Protein AF-A0A7V2JK02-F1 (afdb_monomer_lite)

Sequence (156 aa):
MDWRRNCDRMGITHRVVERVVDVLTTVTPVVSAGSSMCRCGGIDVYLVYASRWAVCDHCGGVHVELLPWVAGKRQFTRALMITLATWARVLTWKQVAALFHCSWSTVATAVEEAVSYGLTRRNLSEVTHIGIDEISRKRGHVYVTNVYDLNSRHLL

pLDDT: mean 72.21, std 22.16, range [24.33, 94.94]

Secondary structure (DSSP, 8-state):
---HHHHGGGTHHHHTSS-----------------EEEEETTEEEEE-----EEEETTTTEEEE---TTB-TT-SSBHHHHHHHHHHTTTS-HHHHHHHTT--HHHHHHHHHHHHHHHHHT---TT---EEEEEEE-SSSS-EEEEEEETTT--B-

Radius of gyration: 21.83 Å; chains: 1; bounding box: 47×38×67 Å

Foldseek 3Di:
DDPCVVPVVPVPVPVVPPDDDDDDDDDDDDDDFLFLQQQAQNDTDTDGDDWDWDQDPVPRDIDTDDDQQDDPSHSHGLVVLVVLLVVVVPDPLVVSCVRSVHDSVSSVVSVVVVVVVCVVPDDDPPQDAKDWDWDQDDPDRDIDIWIARPPVRGTD

Structure (mmCIF, N/CA/C/O backbone):
data_AF-A0A7V2JK02-F1
#
_entry.id   AF-A0A7V2JK02-F1
#
loop_
_atom_site.group_PDB
_atom_site.id
_atom_site.type_symbol
_atom_site.label_atom_id
_atom_site.label_alt_id
_atom_site.label_comp_id
_atom_site.label_asym_id
_atom_site.label_entity_id
_atom_site.label_seq_id
_atom_site.pdbx_PDB_ins_code
_atom_site.Cartn_x
_atom_site.Cartn_y
_atom_site.Cartn_z
_atom_site.occupancy
_atom_site.B_iso_or_equiv
_atom_site.auth_seq_id
_atom_site.auth_comp_id
_atom_site.auth_asym_id
_atom_site.auth_atom_id
_atom_site.pdbx_PDB_model_num
ATOM 1 N N . MET A 1 1 ? 8.020 15.457 -14.024 1.00 29.53 1 MET A N 1
ATOM 2 C CA . MET A 1 1 ? 7.370 15.942 -15.262 1.00 29.53 1 MET A CA 1
ATOM 3 C C . MET A 1 1 ? 6.487 14.831 -15.805 1.00 29.53 1 MET A C 1
ATOM 5 O O . MET A 1 1 ? 6.933 13.691 -15.836 1.00 29.53 1 MET A O 1
ATOM 9 N N . ASP A 1 2 ? 5.236 15.143 -16.140 1.00 33.03 2 ASP A N 1
ATOM 10 C CA . ASP A 1 2 ? 4.203 14.164 -16.508 1.00 33.03 2 ASP A CA 1
ATOM 11 C C . ASP A 1 2 ? 4.116 14.019 -18.037 1.00 33.03 2 ASP A C 1
ATOM 13 O O . ASP A 1 2 ? 3.401 14.761 -18.707 1.00 33.03 2 ASP A O 1
ATOM 17 N N . TRP A 1 3 ? 4.896 13.089 -18.596 1.00 40.47 3 TRP A N 1
ATOM 18 C CA . TRP A 1 3 ? 5.011 12.884 -20.048 1.00 40.47 3 TRP A CA 1
ATOM 19 C C . TRP A 1 3 ? 3.735 12.333 -20.704 1.00 40.47 3 TRP A C 1
ATOM 21 O O . TRP A 1 3 ? 3.578 12.451 -21.918 1.00 40.47 3 TRP A O 1
ATOM 31 N N . ARG A 1 4 ? 2.814 11.765 -19.913 1.00 42.19 4 ARG A N 1
ATOM 32 C CA . ARG A 1 4 ? 1.578 11.115 -20.384 1.00 42.19 4 ARG A CA 1
ATOM 33 C C . ARG A 1 4 ? 0.692 12.089 -21.165 1.00 42.19 4 ARG A C 1
ATOM 35 O O . ARG A 1 4 ? 0.381 11.870 -22.336 1.00 42.19 4 ARG A O 1
ATOM 42 N N . ARG A 1 5 ? 0.416 13.248 -20.551 1.00 42.69 5 ARG A N 1
ATOM 43 C CA . ARG A 1 5 ? -0.540 14.267 -21.032 1.00 42.69 5 ARG A CA 1
ATOM 44 C C . ARG A 1 5 ? -0.294 14.768 -22.456 1.00 42.69 5 ARG A C 1
ATOM 46 O O . ARG A 1 5 ? -1.244 15.221 -23.088 1.00 42.69 5 ARG A O 1
ATOM 53 N N . ASN A 1 6 ? 0.946 14.721 -22.947 1.00 41.53 6 ASN A N 1
ATOM 54 C CA . ASN A 1 6 ? 1.291 15.250 -24.268 1.00 41.53 6 ASN A CA 1
ATOM 55 C C . ASN A 1 6 ? 1.156 14.212 -25.397 1.00 41.53 6 ASN A C 1
ATOM 57 O O . ASN A 1 6 ? 0.921 14.604 -26.534 1.00 41.53 6 ASN A O 1
ATOM 61 N N . CYS A 1 7 ? 1.262 12.910 -25.100 1.00 40.09 7 CYS A N 1
ATOM 62 C CA . CYS A 1 7 ? 1.115 11.842 -26.103 1.00 40.09 7 CYS A CA 1
ATOM 63 C C . CYS A 1 7 ? -0.300 11.239 -26.117 1.00 40.09 7 CYS A C 1
ATOM 65 O O . CYS A 1 7 ? -0.826 10.932 -27.189 1.00 40.09 7 CYS A O 1
ATOM 67 N N . ASP A 1 8 ? -0.952 11.128 -24.952 1.00 42.12 8 ASP A N 1
ATOM 68 C CA . ASP A 1 8 ? -2.319 10.591 -24.846 1.00 42.12 8 ASP A CA 1
ATOM 69 C C . ASP A 1 8 ? -3.328 11.422 -25.659 1.00 42.12 8 ASP A C 1
ATOM 71 O O . ASP A 1 8 ? -4.256 10.881 -26.259 1.00 42.12 8 ASP A O 1
ATOM 75 N N . ARG A 1 9 ? -3.098 12.740 -25.767 1.00 40.97 9 ARG A N 1
ATOM 76 C CA . ARG A 1 9 ? -3.950 13.685 -26.512 1.00 40.97 9 ARG A CA 1
ATOM 77 C C . ARG A 1 9 ? -3.951 13.473 -28.037 1.00 40.97 9 ARG A C 1
ATOM 79 O O . ARG A 1 9 ? -4.735 14.120 -28.724 1.00 40.97 9 ARG A O 1
ATOM 86 N N . MET A 1 10 ? -3.094 12.591 -28.561 1.00 40.22 10 MET A N 1
ATOM 87 C CA . MET A 1 10 ? -2.975 12.263 -29.991 1.00 40.22 10 MET A CA 1
ATOM 88 C C . MET A 1 10 ? -3.267 10.783 -30.314 1.00 40.22 10 MET A C 1
ATOM 90 O O . MET A 1 10 ? -3.041 10.344 -31.438 1.00 40.22 10 MET A O 1
ATOM 94 N N . GLY A 1 11 ? -3.777 9.993 -29.357 1.00 35.41 11 GLY A N 1
ATOM 95 C CA . GLY A 1 11 ? -4.257 8.622 -29.613 1.00 35.41 11 GLY A CA 1
ATOM 96 C C . GLY A 1 11 ? -3.172 7.575 -29.915 1.00 35.41 11 GLY A C 1
ATOM 97 O O . GLY A 1 11 ? -3.484 6.469 -30.358 1.00 35.41 11 GLY A O 1
ATOM 98 N N . ILE A 1 12 ? -1.899 7.897 -29.665 1.00 44.59 12 ILE A N 1
ATOM 99 C CA . ILE A 1 12 ? -0.740 7.047 -29.995 1.00 44.59 12 ILE A CA 1
ATOM 100 C C . ILE A 1 12 ? -0.751 5.722 -29.204 1.00 44.59 12 ILE A C 1
ATOM 102 O O . ILE A 1 12 ? -0.297 4.694 -29.704 1.00 44.59 12 ILE A O 1
ATOM 106 N N . THR A 1 13 ? -1.324 5.713 -27.998 1.00 41.94 13 THR A N 1
ATOM 107 C CA . THR A 1 13 ? -1.324 4.562 -27.077 1.00 41.94 13 THR A CA 1
ATOM 108 C C . THR A 1 13 ? -2.100 3.337 -27.564 1.00 41.94 13 THR A C 1
ATOM 110 O O . THR A 1 13 ? -1.772 2.230 -27.145 1.00 41.94 13 THR A O 1
ATOM 113 N N . HIS A 1 14 ? -3.082 3.485 -28.462 1.00 35.25 14 HIS A N 1
ATOM 114 C CA . HIS A 1 14 ? -3.882 2.347 -28.942 1.00 35.25 14 HIS A CA 1
ATOM 115 C C . HIS A 1 14 ? -3.270 1.598 -30.138 1.00 35.25 14 HIS A C 1
ATOM 117 O O . HIS A 1 14 ? -3.473 0.393 -30.262 1.00 35.25 14 HIS A O 1
ATOM 123 N N . ARG A 1 15 ? -2.495 2.261 -31.012 1.00 34.62 15 ARG A N 1
ATOM 124 C CA . ARG A 1 15 ? -2.021 1.646 -32.274 1.00 34.62 15 ARG A CA 1
ATOM 125 C C . ARG A 1 15 ? -0.794 0.740 -32.150 1.00 34.62 15 ARG A C 1
ATOM 127 O O . ARG A 1 15 ? -0.505 0.005 -33.087 1.00 34.62 15 ARG A O 1
ATOM 134 N N . VAL A 1 16 ? -0.090 0.759 -31.020 1.00 38.69 16 VAL A N 1
ATOM 135 C CA . VAL A 1 16 ? 1.089 -0.104 -30.794 1.00 38.69 16 VAL A CA 1
ATOM 136 C C . VAL A 1 16 ? 0.685 -1.550 -30.449 1.00 38.69 16 VAL A C 1
ATOM 138 O O . VAL A 1 16 ? 1.498 -2.460 -30.560 1.00 38.69 16 VAL A O 1
ATOM 141 N N . VAL A 1 17 ? -0.581 -1.791 -30.082 1.00 36.28 17 VAL A N 1
ATOM 142 C CA . VAL A 1 17 ? -1.069 -3.106 -29.621 1.00 36.28 17 VAL A CA 1
ATOM 143 C C . VAL A 1 17 ? -1.467 -4.044 -30.777 1.00 36.28 17 VAL A C 1
ATOM 145 O O . VAL A 1 17 ? -1.419 -5.260 -30.619 1.00 36.28 17 VAL A O 1
ATOM 148 N N . GLU A 1 18 ? -1.820 -3.514 -31.953 1.00 26.81 18 GLU A N 1
ATOM 149 C CA . GLU A 1 18 ? -2.442 -4.284 -33.053 1.00 26.81 18 GLU A CA 1
ATOM 150 C C . GLU A 1 18 ? -1.479 -4.756 -34.164 1.00 26.81 18 GLU A C 1
ATOM 152 O O . GLU A 1 18 ? -1.928 -5.182 -35.227 1.00 26.81 18 GLU A O 1
ATOM 157 N N . ARG A 1 19 ? -0.154 -4.708 -33.958 1.00 29.33 19 ARG A N 1
ATOM 158 C CA . ARG A 1 19 ? 0.834 -5.281 -34.902 1.00 29.33 19 ARG A CA 1
ATOM 159 C C . ARG A 1 19 ? 1.885 -6.151 -34.215 1.00 29.33 19 ARG A C 1
ATOM 161 O O . ARG A 1 19 ? 3.077 -5.858 -34.223 1.00 29.33 19 ARG A O 1
ATOM 168 N N . VAL A 1 20 ? 1.412 -7.257 -33.651 1.00 36.38 20 VAL A N 1
ATOM 169 C CA . VAL A 1 20 ? 2.228 -8.460 -33.432 1.00 36.38 20 VAL A CA 1
ATOM 170 C C . VAL A 1 20 ? 2.212 -9.279 -34.731 1.00 36.38 20 VAL A C 1
ATOM 172 O O . VAL A 1 20 ? 1.161 -9.359 -35.358 1.00 36.38 20 VAL A O 1
ATOM 175 N N . VAL A 1 21 ? 3.345 -9.899 -35.096 1.00 34.91 21 VAL A N 1
ATOM 176 C CA . VAL A 1 21 ? 3.625 -10.487 -36.431 1.00 34.91 21 VAL A CA 1
ATOM 177 C C . VAL A 1 21 ? 3.705 -9.373 -37.490 1.00 34.91 21 VAL A C 1
ATOM 179 O O . VAL A 1 21 ? 2.699 -8.819 -37.909 1.00 34.91 21 VAL A O 1
ATOM 182 N N . ASP A 1 22 ? 4.896 -8.901 -37.868 1.00 27.56 22 ASP A N 1
ATOM 183 C CA . ASP A 1 22 ? 5.746 -9.614 -38.834 1.00 27.56 22 ASP A CA 1
ATOM 184 C C . ASP A 1 22 ? 7.207 -9.082 -38.903 1.00 27.56 22 ASP A C 1
ATOM 186 O O . ASP A 1 22 ? 7.562 -8.124 -38.216 1.00 27.56 22 ASP A O 1
ATOM 190 N N . VAL A 1 23 ? 8.008 -9.657 -39.815 1.00 27.69 23 VAL A N 1
ATOM 191 C CA . VAL A 1 23 ? 9.390 -9.280 -40.224 1.00 27.69 23 VAL A CA 1
ATOM 192 C C . VAL A 1 23 ? 10.540 -9.715 -39.289 1.00 27.69 23 VAL A C 1
ATOM 194 O O . VAL A 1 23 ? 10.593 -9.432 -38.094 1.00 27.69 23 VAL A O 1
ATOM 197 N N . LEU A 1 24 ? 11.511 -10.409 -39.896 1.00 32.09 24 LEU A N 1
ATOM 198 C CA . LEU A 1 24 ? 12.716 -10.996 -39.293 1.00 32.09 24 LEU A CA 1
ATOM 199 C C . LEU A 1 24 ? 13.978 -10.121 -39.476 1.00 32.09 24 LEU A C 1
ATOM 201 O O . LEU A 1 24 ? 14.000 -9.184 -40.266 1.00 32.09 24 LEU A O 1
ATOM 205 N N . THR A 1 25 ? 15.072 -10.574 -38.847 1.00 27.83 25 THR A N 1
ATOM 206 C CA . THR A 1 25 ? 16.500 -10.230 -39.072 1.00 27.83 25 THR A CA 1
ATOM 207 C C . THR A 1 25 ? 17.055 -8.910 -38.509 1.00 27.83 25 THR A C 1
ATOM 209 O O . THR A 1 25 ? 16.498 -7.844 -38.716 1.00 27.83 25 THR A O 1
ATOM 212 N N . THR A 1 26 ? 18.245 -9.023 -37.884 1.00 25.94 26 THR A N 1
ATOM 213 C CA . THR A 1 26 ? 19.232 -7.964 -37.531 1.00 25.94 26 THR A CA 1
ATOM 214 C C . THR A 1 26 ? 18.752 -6.800 -36.631 1.00 25.94 26 THR A C 1
ATOM 216 O O . THR A 1 26 ? 17.728 -6.187 -36.875 1.00 25.94 26 THR A O 1
ATOM 219 N N . VAL A 1 27 ? 19.429 -6.391 -35.547 1.00 26.36 27 VAL A N 1
ATOM 220 C CA . VAL A 1 27 ? 20.825 -6.582 -35.088 1.00 26.36 27 VAL A CA 1
ATOM 221 C C . VAL A 1 27 ? 20.865 -6.906 -33.574 1.00 26.36 27 VAL A C 1
ATOM 223 O O . VAL A 1 27 ? 19.977 -6.514 -32.820 1.00 26.36 27 VAL A O 1
ATOM 226 N N . THR A 1 28 ? 21.916 -7.592 -33.118 1.00 24.33 28 THR A N 1
ATOM 227 C CA . THR A 1 28 ? 22.318 -7.798 -31.705 1.00 24.33 28 THR A CA 1
ATOM 228 C C . THR A 1 28 ? 23.754 -7.252 -31.510 1.00 24.33 28 THR A C 1
ATOM 230 O O . THR A 1 28 ? 24.427 -7.087 -32.529 1.00 24.33 28 THR A O 1
ATOM 233 N N . PRO A 1 29 ? 24.279 -6.975 -30.284 1.00 38.97 29 PRO A N 1
ATOM 234 C CA . PRO A 1 29 ? 23.919 -7.579 -28.990 1.00 38.97 29 PRO A CA 1
ATOM 235 C C . PRO A 1 29 ? 23.924 -6.628 -27.752 1.00 38.97 29 PRO A C 1
ATOM 237 O O . PRO A 1 29 ? 23.974 -5.412 -27.869 1.00 38.97 29 PRO A O 1
ATOM 240 N N . VAL A 1 30 ? 23.933 -7.245 -26.557 1.00 30.00 30 VAL A N 1
ATOM 241 C CA . VAL A 1 30 ? 24.274 -6.708 -25.214 1.00 30.00 30 VAL A CA 1
ATOM 242 C C . VAL A 1 30 ? 23.167 -6.014 -24.392 1.00 30.00 30 VAL A C 1
ATOM 244 O O . VAL A 1 30 ? 22.982 -4.806 -24.390 1.00 30.00 30 VAL A O 1
ATOM 247 N N . VAL A 1 31 ? 22.535 -6.850 -23.558 1.00 32.53 31 VAL A N 1
ATOM 248 C CA . VAL A 1 31 ? 22.173 -6.617 -22.142 1.00 32.53 31 VAL A CA 1
ATOM 249 C C . VAL A 1 31 ? 21.419 -5.325 -21.776 1.00 32.53 31 VAL A C 1
ATOM 251 O O . VAL A 1 31 ? 21.964 -4.363 -21.248 1.00 32.53 31 VAL A O 1
ATOM 254 N N . SER A 1 32 ? 20.092 -5.449 -21.772 1.00 32.78 32 SER A N 1
ATOM 255 C CA . SER A 1 32 ? 19.326 -5.233 -20.531 1.00 32.78 32 SER A CA 1
ATOM 256 C C . SER A 1 32 ? 18.197 -6.265 -20.413 1.00 32.78 32 SER A C 1
ATOM 258 O O . SER A 1 32 ? 17.014 -5.944 -20.368 1.00 32.78 32 SER A O 1
ATOM 260 N N . ALA A 1 33 ? 18.576 -7.550 -20.387 1.00 37.09 33 ALA A N 1
ATOM 261 C CA . ALA A 1 33 ? 17.639 -8.649 -20.167 1.00 37.09 33 ALA A CA 1
ATOM 262 C C . ALA A 1 33 ? 17.022 -8.538 -18.762 1.00 37.09 33 ALA A C 1
ATOM 264 O O . ALA A 1 33 ? 17.668 -8.839 -17.757 1.00 37.09 33 ALA A O 1
ATOM 265 N N . GLY A 1 34 ? 15.773 -8.076 -18.697 1.00 41.78 34 GLY A N 1
ATOM 266 C CA . GLY A 1 34 ? 15.022 -7.878 -17.460 1.00 41.78 34 GLY A CA 1
ATOM 267 C C . GLY A 1 34 ? 14.520 -9.188 -16.857 1.00 41.78 34 GLY A C 1
ATOM 268 O O . GLY A 1 34 ? 13.310 -9.373 -16.742 1.00 41.78 34 GLY A O 1
ATOM 269 N N . SER A 1 35 ? 15.435 -10.086 -16.476 1.00 40.91 35 SER A N 1
ATOM 270 C CA . SER A 1 35 ? 15.133 -11.360 -15.810 1.00 40.91 35 SER A CA 1
ATOM 271 C C . SER A 1 35 ? 14.507 -11.124 -14.434 1.00 40.91 35 SER A C 1
ATOM 273 O O . SER A 1 35 ? 15.171 -11.114 -13.397 1.00 40.91 35 SER A O 1
ATOM 275 N N . SER A 1 36 ? 13.196 -10.916 -14.439 1.00 45.44 36 SER A N 1
ATOM 276 C CA . SER A 1 36 ? 12.352 -10.814 -13.255 1.00 45.44 36 SER A CA 1
ATOM 277 C C . SER A 1 36 ? 12.154 -12.211 -12.666 1.00 45.44 36 SER A C 1
ATOM 279 O O . SER A 1 36 ? 11.289 -12.965 -13.106 1.00 45.44 36 SER A O 1
ATOM 281 N N . MET A 1 37 ? 12.992 -12.568 -11.686 1.00 44.78 37 MET A N 1
ATOM 282 C CA . MET A 1 37 ? 12.861 -13.804 -10.908 1.00 44.78 37 MET A CA 1
ATOM 283 C C . MET A 1 37 ? 11.612 -13.721 -10.018 1.00 44.78 37 MET A C 1
ATOM 285 O O . MET A 1 37 ? 11.659 -13.270 -8.872 1.00 44.78 37 MET A O 1
ATOM 289 N N . CYS A 1 38 ? 10.474 -14.136 -10.568 1.00 48.44 38 CYS A N 1
ATOM 290 C CA . CYS A 1 38 ? 9.198 -14.193 -9.873 1.00 48.44 38 CYS A CA 1
ATOM 291 C C . CYS A 1 38 ? 9.020 -15.586 -9.268 1.00 48.44 38 CYS A C 1
ATOM 293 O O . CYS A 1 38 ? 8.561 -16.513 -9.932 1.00 48.44 38 CYS A O 1
ATOM 295 N N . ARG A 1 39 ? 9.371 -15.737 -7.989 1.00 54.72 39 ARG A N 1
ATOM 296 C CA . ARG A 1 39 ? 9.133 -16.979 -7.248 1.00 54.72 39 ARG A CA 1
ATOM 297 C C . ARG A 1 39 ? 7.643 -17.084 -6.893 1.00 54.72 39 ARG A C 1
ATOM 299 O O . ARG A 1 39 ? 7.161 -16.436 -5.966 1.00 54.72 39 ARG A O 1
ATOM 306 N N . CYS A 1 40 ? 6.897 -17.862 -7.669 1.00 53.75 40 CYS A N 1
ATOM 307 C CA . CYS A 1 40 ? 5.446 -18.004 -7.568 1.00 53.75 40 CYS A CA 1
ATOM 308 C C . CYS A 1 40 ? 5.103 -19.327 -6.872 1.00 53.75 40 CYS A C 1
ATOM 310 O O . CYS A 1 40 ? 5.231 -20.393 -7.467 1.00 53.75 40 CYS A O 1
ATOM 312 N N . GLY A 1 41 ? 4.674 -19.268 -5.606 1.00 53.47 41 GLY A N 1
ATOM 313 C CA . GLY A 1 41 ? 4.271 -20.463 -4.847 1.00 53.47 41 GLY A CA 1
ATOM 314 C C . GLY A 1 41 ? 5.399 -21.488 -4.663 1.00 53.47 41 GLY A C 1
ATOM 315 O O . GLY A 1 41 ? 5.167 -22.684 -4.780 1.00 53.47 41 GLY A O 1
ATOM 316 N N . GLY A 1 42 ? 6.633 -21.016 -4.451 1.00 58.47 42 GLY A N 1
ATOM 317 C CA . GLY A 1 42 ? 7.834 -21.852 -4.327 1.00 58.47 42 GLY A CA 1
ATOM 318 C C . GLY A 1 42 ? 8.545 -22.167 -5.652 1.00 58.47 42 GLY A C 1
ATOM 319 O O . GLY A 1 42 ? 9.752 -22.401 -5.636 1.00 58.47 42 GLY A O 1
ATOM 320 N N . ILE A 1 43 ? 7.853 -22.088 -6.794 1.00 66.12 43 ILE A N 1
ATOM 321 C CA . ILE A 1 43 ? 8.438 -22.323 -8.125 1.00 66.12 43 ILE A CA 1
ATOM 322 C C . ILE A 1 43 ? 9.141 -21.053 -8.622 1.00 66.12 43 ILE A C 1
ATOM 324 O O . ILE A 1 43 ? 8.558 -19.968 -8.604 1.00 66.12 43 ILE A O 1
ATOM 328 N N . ASP A 1 44 ? 10.380 -21.180 -9.103 1.00 63.56 44 ASP A N 1
ATOM 329 C CA . ASP A 1 44 ? 11.082 -20.093 -9.792 1.00 63.56 44 ASP A CA 1
ATOM 330 C C . ASP A 1 44 ? 10.552 -19.910 -11.218 1.00 63.56 44 ASP A C 1
ATOM 332 O O . ASP A 1 44 ? 10.737 -20.774 -12.075 1.00 63.56 44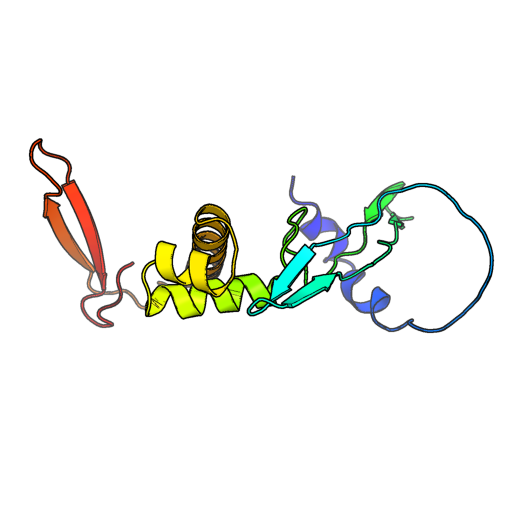 ASP A O 1
ATOM 336 N N . VAL A 1 45 ? 9.921 -18.763 -11.482 1.00 66.88 45 VAL A N 1
ATOM 337 C CA . VAL A 1 45 ? 9.449 -18.379 -12.817 1.00 66.88 45 VAL A CA 1
ATOM 338 C C . VAL A 1 45 ? 10.250 -17.177 -13.309 1.00 66.88 45 VAL A C 1
ATOM 340 O O . VAL A 1 45 ? 10.272 -16.122 -12.674 1.00 66.88 45 VAL A O 1
ATOM 343 N N . TYR A 1 46 ? 10.885 -17.326 -14.470 1.00 69.31 46 TYR A N 1
ATOM 344 C CA . TYR A 1 46 ? 11.641 -16.267 -15.135 1.00 69.31 46 TYR A CA 1
ATOM 345 C C . TYR A 1 46 ? 10.903 -15.822 -16.395 1.00 69.31 46 TYR A C 1
ATOM 347 O O . TYR A 1 46 ? 10.786 -16.588 -17.350 1.00 69.31 46 TYR A O 1
ATOM 355 N N . LEU A 1 47 ? 10.438 -14.571 -16.426 1.00 68.50 47 LEU A N 1
ATOM 356 C CA . LEU A 1 47 ? 9.930 -13.964 -17.654 1.00 68.50 47 LEU A CA 1
ATOM 357 C C . LEU A 1 47 ? 11.072 -13.225 -18.360 1.00 68.50 47 LEU A C 1
ATOM 359 O O . LEU A 1 47 ? 11.419 -12.103 -17.992 1.00 68.50 47 LEU A O 1
ATOM 363 N N . VAL A 1 48 ? 11.664 -13.863 -19.370 1.00 75.94 48 VAL A N 1
ATOM 364 C CA . VAL A 1 48 ? 12.673 -13.230 -20.229 1.00 75.94 48 VAL A CA 1
ATOM 365 C C . VAL A 1 48 ? 11.957 -12.432 -21.316 1.00 75.94 48 VAL A C 1
ATOM 367 O O . VAL A 1 48 ? 11.274 -12.999 -22.164 1.00 75.94 48 VAL A O 1
ATOM 370 N N . TYR A 1 49 ? 12.112 -11.109 -21.286 1.00 77.12 49 TYR A N 1
ATOM 371 C CA . TYR A 1 49 ? 11.513 -10.189 -22.252 1.00 77.12 49 TYR A CA 1
ATOM 372 C C . TYR A 1 49 ? 12.529 -9.126 -22.692 1.00 77.12 49 TYR A C 1
ATOM 374 O O . TYR A 1 49 ? 13.330 -8.655 -21.881 1.00 77.12 49 TYR A O 1
ATOM 382 N N . ALA A 1 50 ? 12.491 -8.744 -23.970 1.00 80.81 50 ALA A N 1
ATOM 383 C CA . ALA A 1 50 ? 13.367 -7.735 -24.563 1.00 80.81 50 ALA A CA 1
ATOM 384 C C . ALA A 1 50 ? 12.557 -6.474 -24.902 1.00 80.81 50 ALA A C 1
ATOM 386 O O . ALA A 1 50 ? 11.927 -6.402 -25.956 1.00 80.81 50 ALA A O 1
ATOM 387 N N . SER A 1 51 ? 12.574 -5.487 -24.002 1.00 78.38 51 SER A N 1
ATOM 388 C CA . SER A 1 51 ? 11.831 -4.230 -24.159 1.00 78.38 51 SER A CA 1
ATOM 389 C C . SER A 1 51 ? 12.243 -3.469 -25.411 1.00 78.38 51 SER A C 1
ATOM 391 O O . SER A 1 51 ? 13.426 -3.158 -25.586 1.00 78.38 51 SER A O 1
ATOM 393 N N . ARG A 1 52 ? 11.268 -3.122 -26.256 1.00 82.56 52 ARG A N 1
ATOM 394 C CA . ARG A 1 52 ? 11.517 -2.279 -27.425 1.00 82.56 52 ARG A CA 1
ATOM 395 C C . ARG A 1 52 ? 11.643 -0.812 -27.026 1.00 82.56 52 ARG A C 1
ATOM 397 O O . ARG A 1 52 ? 10.984 -0.335 -26.101 1.00 82.56 52 ARG A O 1
ATOM 404 N N . TRP A 1 53 ? 12.510 -0.108 -27.745 1.00 84.19 53 TRP A N 1
ATOM 405 C CA . TRP A 1 53 ? 12.612 1.343 -27.716 1.00 84.19 53 TRP A CA 1
ATOM 406 C C . TRP A 1 53 ? 12.122 1.889 -29.056 1.00 84.19 53 TRP A C 1
ATOM 408 O O . TRP A 1 53 ? 12.406 1.313 -30.104 1.00 84.19 53 TRP A O 1
ATOM 418 N N . ALA A 1 54 ? 11.363 2.977 -29.004 1.00 82.06 54 ALA A N 1
ATOM 419 C CA . ALA A 1 54 ? 10.819 3.668 -30.161 1.00 82.06 54 ALA A CA 1
ATOM 420 C C . ALA A 1 54 ? 11.220 5.142 -30.086 1.00 82.06 54 ALA A C 1
ATOM 422 O O . ALA A 1 54 ? 11.071 5.781 -29.041 1.00 82.06 54 ALA A O 1
ATOM 423 N N . VAL A 1 55 ? 11.724 5.682 -31.193 1.00 84.12 55 VAL A N 1
ATOM 424 C CA . VAL A 1 55 ? 11.882 7.129 -31.357 1.00 84.12 55 VAL A CA 1
ATOM 425 C C . VAL A 1 55 ? 10.518 7.691 -31.752 1.00 84.12 55 VAL A C 1
ATOM 427 O O . VAL A 1 55 ? 9.854 7.134 -32.621 1.00 84.12 55 VAL A O 1
ATOM 430 N N . CYS A 1 56 ? 10.069 8.756 -31.093 1.00 81.25 56 CYS A N 1
ATOM 431 C CA . CYS A 1 56 ? 8.831 9.438 -31.455 1.00 81.25 56 CYS A CA 1
ATOM 432 C C . CYS A 1 56 ? 9.135 10.588 -32.421 1.00 81.25 56 CYS A C 1
ATOM 434 O O . CYS A 1 56 ? 9.678 11.615 -32.009 1.00 81.25 56 CYS A O 1
ATOM 436 N N . ASP A 1 57 ? 8.739 10.438 -33.687 1.00 80.31 57 ASP A N 1
ATOM 437 C CA . ASP A 1 57 ? 9.011 11.403 -34.766 1.00 80.31 57 ASP A CA 1
ATOM 438 C C . ASP A 1 57 ? 8.521 12.831 -34.454 1.00 80.31 57 ASP A C 1
ATOM 440 O O . ASP A 1 57 ? 9.107 13.809 -34.908 1.00 80.31 57 ASP A O 1
ATOM 444 N N . HIS A 1 58 ? 7.472 12.971 -33.634 1.00 75.88 58 HIS A N 1
ATOM 445 C CA . HIS A 1 58 ? 6.906 14.273 -33.262 1.00 75.88 58 HIS A CA 1
ATOM 446 C C . HIS A 1 58 ? 7.745 15.022 -32.202 1.00 75.88 58 HIS A C 1
ATOM 448 O O . HIS A 1 58 ? 7.674 16.250 -32.120 1.00 75.88 58 HIS A O 1
ATOM 454 N N . CYS A 1 59 ? 8.520 14.332 -31.357 1.00 82.12 59 CYS A N 1
ATOM 455 C CA . CYS A 1 59 ? 9.270 14.980 -30.267 1.00 82.12 59 CYS A CA 1
ATOM 456 C C . CYS A 1 59 ? 10.771 14.654 -30.225 1.00 82.12 59 CYS A C 1
ATOM 458 O O . CYS A 1 59 ? 11.469 15.175 -29.357 1.00 82.12 59 CYS A O 1
ATOM 460 N N . GLY A 1 60 ? 11.266 13.781 -31.109 1.00 79.94 60 GLY A N 1
ATOM 461 C CA . GLY A 1 60 ? 12.649 13.283 -31.102 1.00 79.94 60 GLY A CA 1
ATOM 462 C C . GLY A 1 60 ? 13.008 12.429 -29.876 1.00 79.94 60 GLY A C 1
ATOM 463 O O . GLY A 1 60 ? 14.159 12.033 -29.711 1.00 79.94 60 GLY A O 1
ATOM 464 N N . GLY A 1 61 ? 12.043 12.158 -28.992 1.00 85.25 61 GLY A N 1
ATOM 465 C CA . GLY A 1 61 ? 12.252 11.437 -27.743 1.00 85.25 61 GLY A CA 1
ATOM 466 C C . GLY A 1 61 ? 12.399 9.934 -27.955 1.00 85.25 61 GLY A C 1
ATOM 467 O O . GLY A 1 61 ? 11.667 9.334 -28.740 1.00 85.25 61 GLY A O 1
ATOM 468 N N . VAL A 1 62 ? 13.314 9.313 -27.208 1.00 85.12 62 VAL A N 1
ATOM 469 C CA . VAL A 1 62 ? 13.397 7.853 -27.086 1.00 85.12 62 VAL A CA 1
ATOM 470 C C . VAL A 1 62 ? 12.458 7.396 -25.973 1.00 85.12 62 VAL A C 1
ATOM 472 O O . VAL A 1 62 ? 12.639 7.748 -24.806 1.00 85.12 62 VAL A O 1
ATOM 475 N N . HIS A 1 63 ? 11.470 6.585 -26.332 1.00 82.19 63 HIS A N 1
ATOM 476 C CA . HIS A 1 63 ? 10.506 5.986 -25.417 1.00 82.19 63 HIS A CA 1
ATOM 477 C C . HIS A 1 63 ? 10.730 4.475 -25.331 1.00 82.19 63 HIS A C 1
ATOM 479 O O . HIS A 1 63 ? 11.121 3.844 -26.309 1.00 82.19 63 HIS A O 1
ATOM 485 N N . VAL A 1 64 ? 10.471 3.885 -24.164 1.00 82.00 64 VAL A N 1
ATOM 486 C CA . VAL A 1 64 ? 10.496 2.427 -23.962 1.00 82.00 64 VAL A CA 1
ATOM 487 C C . VAL A 1 64 ? 9.062 1.922 -23.862 1.00 82.00 64 VAL A C 1
ATOM 489 O O . VAL A 1 64 ? 8.207 2.589 -23.276 1.00 82.00 64 VAL A O 1
ATOM 492 N N . GLU A 1 65 ? 8.810 0.751 -24.434 1.00 81.19 65 GLU A N 1
ATOM 493 C CA . GLU A 1 65 ? 7.527 0.053 -24.391 1.00 81.19 65 GLU A CA 1
ATOM 494 C C . GLU A 1 65 ? 6.974 -0.094 -22.959 1.00 81.19 65 GLU A C 1
ATOM 496 O O . GLU A 1 65 ? 7.678 -0.489 -22.024 1.00 81.19 65 GLU A O 1
ATOM 501 N N . LEU A 1 66 ? 5.684 0.209 -22.783 1.00 77.62 66 LEU A N 1
ATOM 502 C CA . LEU A 1 66 ? 4.996 0.065 -21.503 1.00 77.62 66 LEU A CA 1
ATOM 503 C C . LEU A 1 66 ? 4.551 -1.388 -21.300 1.00 77.62 66 LEU A C 1
ATOM 505 O O . LEU A 1 66 ? 3.541 -1.804 -21.855 1.00 77.62 66 LEU A O 1
ATOM 509 N N . LEU A 1 67 ? 5.252 -2.131 -20.443 1.00 80.25 67 LEU A N 1
ATOM 510 C CA . LEU A 1 67 ? 4.892 -3.511 -20.099 1.00 80.25 67 LEU A CA 1
ATOM 511 C C . LEU A 1 67 ? 3.732 -3.530 -19.079 1.00 80.25 67 LEU A C 1
ATOM 513 O O . LEU A 1 67 ? 3.961 -3.234 -17.902 1.00 80.25 67 LEU A O 1
ATOM 517 N N . PRO A 1 68 ? 2.488 -3.899 -19.452 1.00 73.50 68 PRO A N 1
ATOM 518 C CA . PRO A 1 68 ? 1.321 -3.753 -18.572 1.00 73.50 68 PRO A CA 1
ATOM 519 C C . PRO A 1 68 ? 1.337 -4.695 -17.355 1.00 73.50 68 PRO A C 1
ATOM 521 O O . PRO A 1 68 ? 0.559 -4.502 -16.416 1.00 73.50 68 PRO A O 1
ATOM 524 N N . TRP A 1 69 ? 2.220 -5.699 -17.348 1.00 74.44 69 TRP A N 1
ATOM 525 C CA . TRP A 1 69 ? 2.444 -6.616 -16.229 1.00 74.44 69 TRP A CA 1
ATOM 526 C C . TRP A 1 69 ? 3.562 -6.180 -15.265 1.00 74.44 69 TRP A C 1
ATOM 528 O O . TRP A 1 69 ? 3.680 -6.803 -14.209 1.00 74.44 69 TRP A O 1
ATOM 538 N N . VAL A 1 70 ? 4.352 -5.135 -15.556 1.00 75.88 70 VAL A N 1
ATOM 539 C CA . VAL A 1 70 ? 5.471 -4.680 -14.700 1.00 75.88 70 VAL A CA 1
ATOM 540 C C . VAL A 1 70 ? 5.164 -3.329 -14.048 1.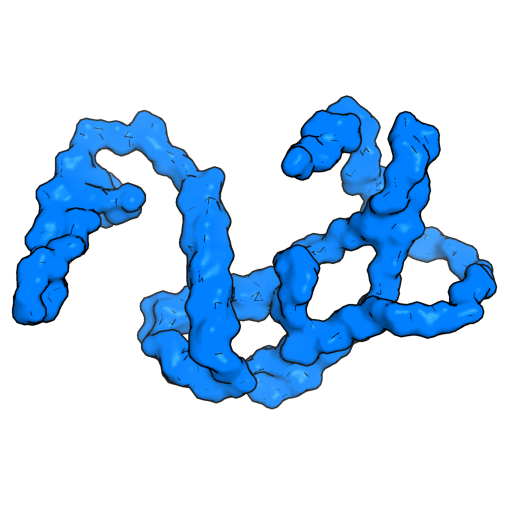00 75.88 70 VAL A C 1
ATOM 542 O O . VAL A 1 70 ? 4.722 -2.387 -14.701 1.00 75.88 70 VAL A O 1
ATOM 545 N N . ALA A 1 71 ? 5.441 -3.202 -12.748 1.00 68.06 71 ALA A N 1
ATOM 546 C CA . ALA A 1 71 ? 5.359 -1.929 -12.033 1.00 68.06 71 ALA A CA 1
ATOM 547 C C . ALA A 1 71 ? 6.719 -1.204 -12.040 1.00 68.06 71 ALA A C 1
ATOM 549 O O . ALA A 1 71 ? 7.536 -1.353 -11.129 1.00 68.06 71 ALA A O 1
ATOM 550 N N . GLY A 1 72 ? 6.976 -0.416 -13.088 1.00 69.94 72 GLY A N 1
ATOM 551 C CA . GLY A 1 72 ? 8.213 0.361 -13.227 1.00 69.94 72 GLY A CA 1
ATOM 552 C C . GLY A 1 72 ? 9.451 -0.527 -13.398 1.00 69.94 72 GLY A C 1
ATOM 553 O O . GLY A 1 72 ? 9.452 -1.432 -14.222 1.00 69.94 72 GLY A O 1
ATOM 554 N N . LYS A 1 73 ? 10.516 -0.276 -12.624 1.00 68.12 73 LYS A N 1
ATOM 555 C CA . LYS A 1 73 ? 11.778 -1.050 -12.667 1.00 68.12 73 LYS A CA 1
ATOM 556 C C . LYS A 1 73 ? 11.832 -2.215 -11.657 1.00 68.12 73 LYS A C 1
ATOM 558 O O . LYS A 1 73 ? 12.917 -2.616 -11.243 1.00 68.12 73 LYS A O 1
ATOM 563 N N . ARG A 1 74 ? 10.686 -2.722 -11.188 1.00 69.56 74 ARG A N 1
ATOM 564 C CA . ARG A 1 74 ? 10.630 -3.774 -10.153 1.00 69.56 74 ARG A CA 1
ATOM 565 C C . ARG A 1 74 ? 10.711 -5.177 -10.757 1.00 69.56 74 ARG A C 1
ATOM 567 O O . ARG A 1 74 ? 10.145 -5.438 -11.810 1.00 69.56 74 ARG A O 1
ATOM 574 N N . GLN A 1 75 ? 11.352 -6.097 -10.037 1.00 67.44 75 GLN A N 1
ATOM 575 C CA . GLN A 1 75 ? 11.530 -7.502 -10.440 1.00 67.44 75 GLN A CA 1
ATOM 576 C C . GLN A 1 75 ? 10.276 -8.383 -10.252 1.00 67.44 75 GLN A C 1
ATOM 578 O O . GLN A 1 75 ? 10.358 -9.591 -10.445 1.00 67.44 75 GLN A O 1
ATOM 58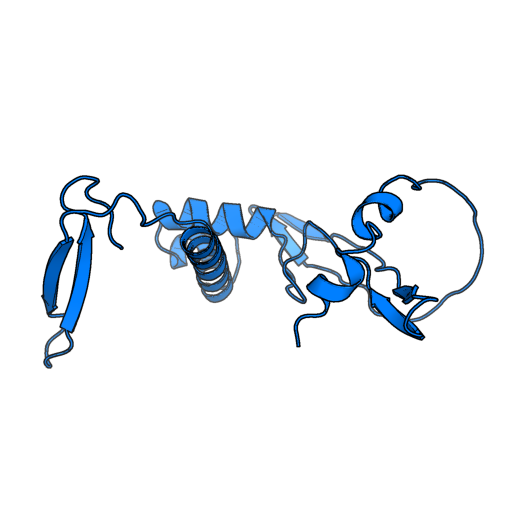3 N N . PHE A 1 76 ? 9.124 -7.803 -9.894 1.00 73.06 76 PHE A N 1
ATOM 584 C CA . PHE A 1 76 ? 7.881 -8.528 -9.616 1.00 73.06 76 PHE A CA 1
ATOM 585 C C . PHE A 1 76 ? 6.749 -8.076 -10.540 1.00 73.06 76 PHE A C 1
ATOM 587 O O . PHE A 1 76 ? 6.585 -6.881 -10.805 1.00 73.06 76 PHE A O 1
ATOM 594 N N . THR A 1 77 ? 5.936 -9.029 -10.998 1.00 80.56 77 THR A N 1
ATOM 595 C CA . THR A 1 77 ? 4.751 -8.722 -11.807 1.00 80.56 77 THR A CA 1
ATOM 596 C C . THR A 1 77 ? 3.630 -8.114 -10.962 1.00 80.56 77 THR A C 1
ATOM 598 O O . THR A 1 77 ? 3.467 -8.411 -9.776 1.00 80.56 77 THR A O 1
ATOM 601 N N . ARG A 1 78 ? 2.786 -7.293 -11.596 1.00 81.12 78 ARG A N 1
ATOM 602 C CA . ARG A 1 78 ? 1.591 -6.703 -10.975 1.00 81.12 78 ARG A CA 1
ATOM 603 C C . ARG A 1 78 ? 0.620 -7.771 -10.460 1.00 81.12 78 ARG A C 1
ATOM 605 O O . ARG A 1 78 ? -0.005 -7.559 -9.427 1.00 81.12 78 ARG A O 1
ATOM 612 N N . ALA A 1 79 ? 0.536 -8.920 -11.136 1.00 83.94 79 ALA A N 1
ATOM 613 C CA . ALA A 1 79 ? -0.248 -10.068 -10.684 1.00 83.94 79 ALA A CA 1
ATOM 614 C C . ALA A 1 79 ? 0.280 -10.629 -9.351 1.00 83.94 79 ALA A C 1
ATOM 616 O O . ALA A 1 79 ? -0.488 -10.742 -8.399 1.00 83.94 79 ALA A O 1
ATOM 617 N N . LEU A 1 80 ? 1.592 -10.881 -9.245 1.00 83.56 80 LEU A N 1
ATOM 618 C CA . LEU A 1 80 ? 2.209 -11.373 -8.009 1.00 83.56 80 LEU A CA 1
ATOM 619 C C . LEU A 1 80 ? 2.040 -10.381 -6.846 1.00 83.56 80 LEU A C 1
ATOM 621 O O . LEU A 1 80 ? 1.721 -10.799 -5.735 1.00 83.56 80 LEU A O 1
ATOM 625 N N . MET A 1 81 ? 2.169 -9.070 -7.089 1.00 87.00 81 MET A N 1
ATOM 626 C CA . MET A 1 81 ? 1.912 -8.061 -6.050 1.00 87.00 81 MET A CA 1
ATOM 627 C C . MET A 1 81 ? 0.457 -8.093 -5.549 1.00 87.00 81 MET A C 1
ATOM 629 O O . MET A 1 81 ? 0.232 -8.049 -4.342 1.00 87.00 81 MET A O 1
ATOM 633 N N . ILE A 1 82 ? -0.530 -8.238 -6.443 1.00 88.56 82 ILE A N 1
ATOM 634 C CA . ILE A 1 82 ? -1.945 -8.384 -6.056 1.00 88.56 82 ILE A CA 1
ATOM 635 C C . ILE A 1 82 ? -2.149 -9.657 -5.221 1.00 88.56 82 ILE A C 1
ATOM 637 O O . ILE A 1 82 ? -2.825 -9.608 -4.192 1.00 88.56 82 ILE A O 1
ATOM 641 N N . THR A 1 83 ? -1.532 -10.780 -5.604 1.00 89.25 83 THR A N 1
ATOM 642 C CA . THR A 1 83 ? -1.573 -12.028 -4.826 1.00 89.25 83 THR A CA 1
ATOM 643 C C . THR A 1 83 ? -1.000 -11.828 -3.421 1.00 89.25 83 THR A C 1
ATOM 645 O O . THR A 1 83 ? -1.691 -12.121 -2.445 1.00 89.25 83 THR A O 1
ATOM 648 N N . LEU A 1 84 ? 0.209 -11.271 -3.290 1.00 90.56 84 LEU A N 1
ATOM 649 C CA . LEU A 1 84 ? 0.847 -11.016 -1.991 1.00 90.56 84 LEU A CA 1
ATOM 650 C C . LEU A 1 84 ? 0.002 -10.090 -1.102 1.00 90.56 84 LEU A C 1
ATOM 652 O O . LEU A 1 84 ? -0.220 -10.403 0.067 1.00 90.56 84 LEU A O 1
ATOM 656 N N . ALA A 1 85 ? -0.528 -8.997 -1.662 1.00 92.00 85 ALA A N 1
ATOM 657 C CA . ALA A 1 85 ? -1.410 -8.077 -0.946 1.00 92.00 85 ALA A CA 1
ATOM 658 C C . ALA A 1 85 ? -2.737 -8.735 -0.521 1.00 92.00 85 ALA A C 1
ATOM 660 O O . ALA A 1 85 ? -3.260 -8.431 0.549 1.00 92.00 85 ALA A O 1
ATOM 661 N N . THR A 1 86 ? -3.263 -9.673 -1.316 1.00 92.56 86 THR A N 1
ATOM 662 C CA . THR A 1 86 ? -4.471 -10.441 -0.970 1.00 92.56 86 THR A CA 1
ATOM 663 C C . THR A 1 86 ? -4.212 -11.384 0.206 1.00 92.56 86 THR A C 1
ATOM 665 O O . THR A 1 86 ? -4.971 -11.368 1.174 1.00 92.56 86 THR A O 1
ATOM 668 N N . TRP A 1 87 ? -3.114 -12.149 0.184 1.00 93.00 87 TRP A N 1
ATOM 669 C CA . TRP A 1 87 ? -2.733 -13.029 1.300 1.00 93.00 87 TRP A CA 1
ATOM 670 C C . TRP A 1 87 ? -2.403 -12.249 2.583 1.00 93.00 87 TRP A C 1
ATOM 672 O O . TRP A 1 87 ? -2.740 -12.697 3.680 1.00 93.00 87 TRP A O 1
ATOM 682 N N . ALA A 1 88 ? -1.834 -11.047 2.457 1.00 94.12 88 ALA A N 1
ATOM 683 C CA . ALA A 1 88 ? -1.552 -10.140 3.571 1.00 94.12 88 ALA A CA 1
ATOM 684 C C . ALA A 1 88 ? -2.807 -9.584 4.285 1.00 94.12 88 ALA A C 1
ATOM 686 O O . ALA A 1 88 ? -2.669 -8.942 5.327 1.00 94.12 88 ALA A O 1
ATOM 687 N N . ARG A 1 89 ? -4.023 -9.841 3.768 1.00 92.56 89 ARG A N 1
ATOM 688 C CA . ARG A 1 89 ? -5.295 -9.582 4.476 1.00 92.56 89 ARG A CA 1
ATOM 689 C C . ARG A 1 89 ? -5.674 -10.676 5.481 1.00 92.56 89 ARG A C 1
ATOM 691 O O . ARG A 1 89 ? -6.530 -10.432 6.323 1.00 92.56 89 ARG A O 1
ATOM 698 N N . VAL A 1 90 ? -5.093 -11.872 5.356 1.00 93.94 90 VAL A N 1
ATOM 699 C CA . VAL A 1 90 ? -5.470 -13.076 6.126 1.00 93.94 90 VAL A CA 1
ATOM 700 C C . VAL A 1 90 ? -4.316 -13.572 7.001 1.00 93.94 90 VAL A C 1
ATOM 702 O O . VAL A 1 90 ? -4.541 -14.065 8.102 1.00 93.94 90 VAL A O 1
ATOM 705 N N . LEU A 1 91 ? -3.074 -13.428 6.530 1.00 93.31 91 LEU A N 1
ATOM 706 C CA . LEU A 1 91 ? -1.865 -13.901 7.205 1.00 93.31 91 LEU A CA 1
ATOM 707 C C . LEU A 1 91 ? -0.920 -12.745 7.542 1.00 93.31 91 LEU A C 1
ATOM 709 O O . LEU A 1 91 ? -0.880 -11.725 6.851 1.00 93.31 91 LEU A O 1
ATOM 713 N N . THR A 1 92 ? -0.092 -12.921 8.576 1.00 93.88 92 THR A N 1
ATOM 714 C CA . THR A 1 92 ? 0.941 -11.925 8.898 1.00 93.88 92 THR A CA 1
ATOM 715 C C . THR A 1 92 ? 1.953 -11.820 7.755 1.00 93.88 92 THR A C 1
ATOM 717 O O . THR A 1 92 ? 2.304 -12.820 7.127 1.00 93.88 92 THR A O 1
ATOM 720 N N . TRP A 1 93 ? 2.491 -10.623 7.496 1.00 92.12 93 TRP A N 1
ATOM 721 C CA . TRP A 1 93 ? 3.381 -10.409 6.343 1.00 92.12 93 TRP A CA 1
ATOM 722 C C . TRP A 1 93 ? 4.655 -11.273 6.400 1.00 92.12 93 TRP A C 1
ATOM 724 O O . TRP A 1 93 ? 5.211 -11.607 5.360 1.00 92.12 93 TRP A O 1
ATOM 734 N N . LYS A 1 94 ? 5.087 -11.702 7.599 1.00 91.50 94 LYS A N 1
ATOM 735 C CA . LYS A 1 94 ? 6.175 -12.682 7.777 1.00 91.50 94 LYS A CA 1
ATOM 736 C C . LYS A 1 94 ? 5.790 -14.092 7.310 1.00 91.50 94 LYS A C 1
ATOM 738 O O . LYS A 1 94 ? 6.613 -14.756 6.691 1.00 91.50 94 LYS A O 1
ATOM 743 N N . GLN A 1 95 ? 4.562 -14.542 7.577 1.00 91.69 95 GLN A N 1
ATOM 744 C CA . GLN A 1 95 ? 4.059 -15.831 7.084 1.00 91.69 95 GLN A CA 1
ATOM 745 C C . GLN A 1 95 ? 3.855 -15.800 5.566 1.00 91.69 95 GLN A C 1
ATOM 747 O O . GLN A 1 95 ? 4.254 -16.741 4.890 1.00 91.69 95 GLN A O 1
ATOM 752 N N . VAL A 1 96 ? 3.321 -14.701 5.015 1.00 91.31 96 VAL A N 1
ATOM 753 C CA . VAL A 1 96 ? 3.223 -14.510 3.555 1.00 91.31 96 VAL A CA 1
ATOM 754 C C . VAL A 1 96 ? 4.614 -14.542 2.912 1.00 91.31 96 VAL A C 1
ATOM 756 O O . VAL A 1 96 ? 4.826 -15.278 1.954 1.00 91.31 96 VAL A O 1
ATOM 759 N N . ALA A 1 97 ? 5.587 -13.820 3.476 1.00 89.88 97 ALA A N 1
ATOM 760 C CA . ALA A 1 97 ? 6.966 -13.822 2.988 1.00 89.88 97 ALA A CA 1
ATOM 761 C C . ALA A 1 97 ? 7.604 -15.224 3.008 1.00 89.88 97 ALA A C 1
ATOM 763 O O . ALA A 1 97 ? 8.281 -15.599 2.053 1.00 89.88 97 ALA A O 1
ATOM 764 N N . ALA A 1 98 ? 7.342 -16.021 4.051 1.00 88.75 98 ALA A N 1
ATOM 765 C CA . ALA A 1 98 ? 7.800 -17.406 4.132 1.00 88.75 98 ALA A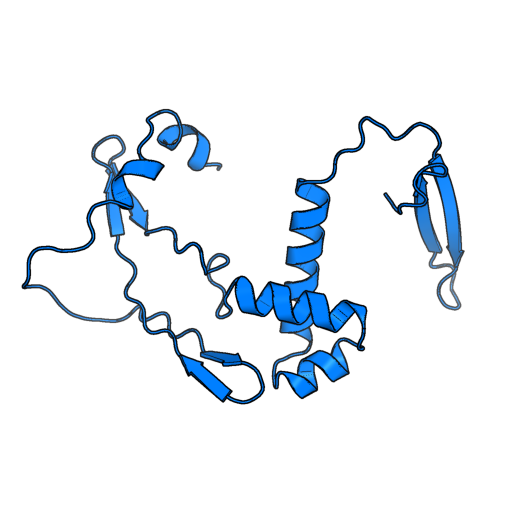 CA 1
ATOM 766 C C . ALA A 1 98 ? 7.135 -18.311 3.076 1.00 88.75 98 ALA A C 1
ATOM 768 O O . ALA A 1 98 ? 7.842 -19.012 2.360 1.00 88.75 98 ALA A O 1
ATOM 769 N N . LEU A 1 99 ? 5.804 -18.254 2.928 1.00 87.81 99 LEU A N 1
ATOM 770 C CA . LEU A 1 99 ? 5.039 -19.068 1.966 1.00 87.81 99 LEU A CA 1
ATOM 771 C C . LEU A 1 99 ? 5.408 -18.783 0.503 1.00 87.81 99 LEU A C 1
ATOM 773 O O . LEU A 1 99 ? 5.441 -19.693 -0.321 1.00 87.81 99 LEU A O 1
ATOM 777 N N . PHE A 1 100 ? 5.694 -17.523 0.173 1.00 83.62 100 PHE A N 1
ATOM 778 C CA . PHE A 1 100 ? 6.124 -17.116 -1.168 1.00 83.62 100 PHE A CA 1
ATOM 779 C C . PHE A 1 100 ? 7.653 -17.073 -1.327 1.00 83.62 100 PHE A C 1
ATOM 781 O O . PHE A 1 100 ? 8.143 -16.707 -2.394 1.00 83.62 100 PHE A O 1
ATOM 788 N N . HIS A 1 101 ? 8.408 -17.472 -0.294 1.00 82.56 101 HIS A N 1
ATOM 789 C CA . HIS A 1 101 ? 9.874 -17.477 -0.267 1.00 82.56 101 HIS A CA 1
ATOM 790 C C . HIS A 1 101 ? 10.496 -16.146 -0.750 1.00 82.56 101 HIS A C 1
ATOM 792 O O . HIS A 1 101 ? 11.477 -16.124 -1.497 1.00 82.56 101 HIS A O 1
ATOM 798 N N . CYS A 1 102 ? 9.907 -15.022 -0.331 1.00 82.12 102 CYS A N 1
ATOM 799 C CA . CYS A 1 102 ? 10.337 -13.666 -0.673 1.00 82.12 102 CYS A CA 1
ATOM 800 C C . CYS A 1 102 ? 10.746 -12.875 0.581 1.00 82.12 102 CYS A C 1
ATOM 802 O O . CYS A 1 102 ? 10.533 -13.307 1.713 1.00 82.12 102 CYS A O 1
ATOM 804 N N . SER A 1 103 ? 11.325 -11.684 0.411 1.00 86.19 103 SER A N 1
ATOM 805 C CA . SER A 1 103 ? 11.581 -10.804 1.555 1.00 86.19 103 SER A CA 1
ATOM 806 C C . SER A 1 103 ? 10.269 -10.247 2.123 1.00 86.19 103 SER A C 1
ATOM 808 O O . SER A 1 103 ? 9.287 -10.041 1.405 1.00 86.19 103 SER A O 1
ATOM 810 N N . TRP A 1 104 ? 10.261 -9.927 3.421 1.00 87.75 104 TRP A N 1
ATOM 811 C CA . TRP A 1 104 ? 9.124 -9.237 4.046 1.00 87.75 104 TRP A CA 1
ATOM 812 C C . TRP A 1 104 ? 8.886 -7.844 3.426 1.00 87.75 104 TRP A C 1
ATOM 814 O O . TRP A 1 104 ? 7.746 -7.394 3.346 1.00 87.75 104 TRP A O 1
ATOM 824 N N . SER A 1 105 ? 9.946 -7.192 2.927 1.00 88.31 105 SER A N 1
ATOM 825 C CA . SER A 1 105 ? 9.861 -5.900 2.243 1.00 88.31 105 SER A CA 1
ATOM 826 C C . SER A 1 105 ? 9.150 -5.994 0.892 1.00 88.31 105 SER A C 1
ATOM 828 O O . SER A 1 105 ? 8.400 -5.085 0.557 1.00 88.31 105 SER A O 1
ATOM 830 N N . THR A 1 106 ? 9.280 -7.104 0.154 1.00 86.44 106 THR A N 1
ATOM 831 C CA . THR A 1 106 ? 8.470 -7.342 -1.053 1.00 86.44 106 THR A CA 1
ATOM 832 C C . THR A 1 106 ? 6.978 -7.403 -0.722 1.00 86.44 106 THR A C 1
ATOM 834 O O . THR A 1 106 ? 6.172 -6.840 -1.462 1.00 86.44 106 THR A O 1
ATOM 837 N N . VAL A 1 107 ? 6.596 -8.031 0.399 1.00 90.19 107 VAL A N 1
ATOM 838 C CA . VAL A 1 107 ? 5.192 -8.070 0.848 1.00 90.19 107 VAL A CA 1
ATOM 839 C C . VAL A 1 107 ? 4.710 -6.676 1.257 1.00 90.19 107 VAL A C 1
ATOM 841 O O . VAL A 1 107 ? 3.629 -6.272 0.837 1.00 90.19 107 VAL A O 1
ATOM 844 N N . ALA A 1 108 ? 5.522 -5.918 2.003 1.00 91.31 108 ALA A N 1
ATOM 845 C CA . ALA A 1 108 ? 5.209 -4.537 2.379 1.00 91.31 108 ALA A CA 1
ATOM 846 C C . ALA A 1 108 ? 4.959 -3.653 1.144 1.00 91.31 108 ALA A C 1
ATOM 848 O O . ALA A 1 108 ? 3.879 -3.085 1.006 1.00 91.31 108 ALA A O 1
ATOM 849 N N . THR A 1 109 ? 5.889 -3.634 0.185 1.00 88.88 109 THR A N 1
ATOM 850 C CA . THR A 1 109 ? 5.749 -2.854 -1.054 1.00 88.88 109 THR A CA 1
ATOM 851 C C . THR A 1 109 ? 4.588 -3.325 -1.937 1.00 88.88 109 THR A C 1
ATOM 853 O O . THR A 1 109 ? 3.948 -2.506 -2.595 1.00 88.88 109 THR A O 1
ATOM 856 N N . ALA A 1 110 ? 4.248 -4.617 -1.937 1.00 89.25 110 ALA A N 1
ATOM 857 C CA . ALA A 1 110 ? 3.052 -5.108 -2.624 1.00 89.25 110 ALA A CA 1
ATOM 858 C C . ALA A 1 110 ? 1.748 -4.581 -1.986 1.00 89.25 110 ALA A C 1
ATOM 860 O O . ALA A 1 110 ? 0.815 -4.217 -2.705 1.00 89.25 110 ALA A O 1
ATOM 861 N N . VAL A 1 111 ? 1.693 -4.496 -0.651 1.00 92.25 111 VAL A N 1
ATOM 862 C CA . VAL A 1 111 ? 0.570 -3.894 0.089 1.00 92.25 111 VAL A CA 1
ATOM 863 C C . VAL A 1 111 ? 0.511 -2.378 -0.133 1.00 92.25 111 VAL A C 1
ATOM 865 O O . VAL A 1 111 ? -0.569 -1.856 -0.397 1.00 92.25 111 VAL A O 1
ATOM 868 N N . GLU A 1 112 ? 1.648 -1.678 -0.102 1.00 91.50 112 GLU A N 1
ATOM 869 C CA . GLU A 1 112 ? 1.747 -0.232 -0.366 1.00 91.50 112 GLU A CA 1
ATOM 870 C C . GLU A 1 112 ? 1.185 0.143 -1.749 1.00 91.50 112 GLU A C 1
ATOM 872 O O . GLU A 1 112 ? 0.381 1.069 -1.853 1.00 91.50 112 GLU A O 1
ATOM 877 N N . GLU A 1 113 ? 1.521 -0.609 -2.806 1.00 88.38 113 GLU A N 1
ATOM 878 C CA . GLU A 1 113 ? 0.935 -0.408 -4.143 1.00 88.38 113 GLU A CA 1
ATOM 879 C C . GLU A 1 113 ? -0.571 -0.674 -4.173 1.00 88.38 113 GLU A C 1
ATOM 881 O O . GLU A 1 113 ? -1.318 0.082 -4.793 1.00 88.38 113 GLU A O 1
ATOM 886 N N . ALA A 1 114 ? -1.037 -1.739 -3.513 1.00 89.81 114 ALA A N 1
ATOM 887 C CA . ALA A 1 114 ? -2.456 -2.084 -3.482 1.00 89.81 114 ALA A CA 1
ATOM 888 C C . ALA A 1 114 ? -3.288 -1.013 -2.753 1.00 89.81 114 ALA A C 1
ATOM 890 O O . ALA A 1 114 ? -4.357 -0.632 -3.236 1.00 89.81 114 ALA A O 1
ATOM 891 N N . VAL A 1 115 ? -2.772 -0.482 -1.639 1.00 90.88 115 VAL A N 1
ATOM 892 C CA . VAL A 1 115 ? -3.379 0.624 -0.883 1.00 90.88 115 VAL A CA 1
ATOM 893 C C . VAL A 1 115 ? -3.328 1.923 -1.687 1.00 90.88 115 VAL A C 1
ATOM 895 O O . VAL A 1 115 ? -4.361 2.564 -1.850 1.00 90.88 115 VAL A O 1
ATOM 898 N N . SER A 1 116 ? -2.178 2.283 -2.264 1.00 90.62 116 SER A N 1
ATOM 899 C CA . SER A 1 116 ? -2.020 3.479 -3.108 1.00 90.62 116 SER A CA 1
ATOM 900 C C . SER A 1 116 ? -2.966 3.465 -4.317 1.00 90.62 116 SER A C 1
ATOM 902 O O . SER A 1 116 ? -3.671 4.442 -4.586 1.00 90.62 116 SER A O 1
ATOM 904 N N . TYR A 1 117 ? -3.074 2.322 -5.002 1.00 89.19 117 TYR A N 1
ATOM 905 C CA . TYR A 1 117 ? -4.045 2.107 -6.074 1.00 89.19 117 TYR A CA 1
ATOM 906 C C . TYR A 1 117 ? -5.493 2.225 -5.575 1.00 89.19 117 TYR A C 1
ATOM 908 O O . TYR A 1 117 ? -6.321 2.810 -6.276 1.00 89.19 117 TYR A O 1
ATOM 916 N N . GLY A 1 118 ? -5.803 1.700 -4.386 1.00 89.19 118 GLY A N 1
ATOM 917 C CA . GLY A 1 118 ? -7.110 1.842 -3.741 1.00 89.19 118 GLY A CA 1
ATOM 918 C C . GLY A 1 118 ? -7.468 3.304 -3.475 1.00 89.19 118 GLY A C 1
ATOM 919 O O . GLY A 1 118 ? -8.470 3.781 -3.998 1.00 89.19 118 GLY A O 1
ATOM 920 N N . LEU A 1 119 ? -6.609 4.031 -2.754 1.00 89.06 119 LEU A N 1
ATOM 921 C CA . LEU A 1 119 ? -6.777 5.450 -2.418 1.00 89.06 119 LEU A CA 1
ATOM 922 C C . LEU A 1 119 ? -6.915 6.331 -3.670 1.00 89.06 119 LEU A C 1
ATOM 924 O O . LEU A 1 119 ? -7.821 7.152 -3.746 1.00 89.06 119 LEU A O 1
ATOM 928 N N . THR A 1 120 ? -6.092 6.103 -4.700 1.00 90.12 120 THR A N 1
ATOM 929 C CA . THR A 1 120 ? -6.153 6.851 -5.976 1.00 90.12 120 THR A CA 1
ATOM 930 C C . THR A 1 120 ? -7.476 6.646 -6.733 1.00 90.12 120 THR A C 1
ATOM 932 O O . THR A 1 120 ? -7.836 7.452 -7.586 1.00 90.12 120 THR A O 1
ATOM 935 N N . ARG A 1 121 ? -8.203 5.557 -6.451 1.00 88.12 121 ARG A N 1
ATOM 936 C CA . ARG A 1 121 ? -9.498 5.209 -7.068 1.00 88.12 121 ARG A CA 1
ATOM 937 C C . ARG A 1 121 ? -10.650 5.232 -6.056 1.00 88.12 121 ARG A C 1
ATOM 939 O O . ARG A 1 121 ? -11.712 4.677 -6.325 1.00 88.12 121 ARG A O 1
ATOM 946 N N . ARG A 1 122 ? -10.445 5.864 -4.899 1.00 84.94 122 ARG A N 1
ATOM 947 C CA . ARG A 1 122 ? -11.468 6.067 -3.876 1.00 84.94 122 ARG A CA 1
ATOM 948 C C . ARG A 1 122 ? -12.295 7.300 -4.226 1.00 84.94 122 ARG A C 1
ATOM 950 O O . ARG A 1 122 ? -11.738 8.382 -4.382 1.00 84.94 122 ARG A O 1
ATOM 957 N N . ASN A 1 123 ? -13.616 7.154 -4.290 1.00 85.00 123 ASN A N 1
ATOM 958 C CA . ASN A 1 123 ? -14.506 8.310 -4.243 1.00 85.00 123 ASN A CA 1
ATOM 959 C C . ASN A 1 123 ? -14.796 8.686 -2.778 1.00 85.00 123 ASN A C 1
ATOM 961 O O . ASN A 1 123 ? -14.927 7.809 -1.924 1.00 85.00 123 ASN A O 1
ATOM 965 N N . LEU A 1 124 ? -14.888 9.987 -2.502 1.00 84.50 124 LEU A N 1
ATOM 966 C CA . LEU A 1 124 ? -15.231 10.560 -1.196 1.00 84.50 124 LEU A CA 1
ATOM 967 C C . LEU A 1 124 ? -16.455 11.494 -1.261 1.00 84.50 124 LEU A C 1
ATOM 969 O O . LEU A 1 124 ? -16.862 12.014 -0.228 1.00 84.50 124 LEU A O 1
ATOM 973 N N . SER A 1 125 ? -17.074 11.694 -2.435 1.00 84.88 125 SER A N 1
ATOM 974 C CA . SER A 1 125 ? -18.190 12.643 -2.621 1.00 84.88 125 SER A CA 1
ATOM 975 C C . SER A 1 125 ? -19.463 12.314 -1.829 1.00 84.88 125 SER A C 1
ATOM 977 O O . SER A 1 125 ? -20.347 13.156 -1.724 1.00 84.88 125 SER A O 1
ATOM 979 N N . GLU A 1 126 ? -19.576 11.090 -1.314 1.00 84.44 126 GLU A N 1
ATOM 980 C CA . GLU A 1 126 ? -20.730 10.583 -0.558 1.00 84.44 126 GLU A CA 1
ATOM 981 C C . GLU A 1 126 ? -20.508 10.633 0.969 1.00 84.44 126 GLU A C 1
ATOM 983 O O . GLU A 1 126 ? -21.430 10.370 1.744 1.00 84.44 126 GLU A O 1
ATOM 988 N N . VAL A 1 127 ? -19.298 10.990 1.424 1.00 85.81 127 VAL A N 1
ATOM 989 C CA . VAL A 1 127 ? -18.970 11.083 2.853 1.00 85.81 127 VAL A CA 1
ATOM 990 C C . VAL A 1 127 ? -19.663 12.301 3.460 1.00 85.81 127 VAL A C 1
ATOM 992 O O . VAL A 1 127 ? -19.360 13.443 3.124 1.00 85.81 127 VAL A O 1
ATOM 995 N N . THR A 1 128 ? -20.587 12.044 4.384 1.00 87.56 128 THR A N 1
ATOM 996 C CA . THR A 1 128 ? -21.417 13.076 5.032 1.00 87.56 128 THR A CA 1
ATOM 997 C C . THR A 1 128 ? -21.222 13.156 6.545 1.00 87.56 128 THR A C 1
ATOM 999 O O . THR A 1 128 ? -21.446 14.214 7.122 1.00 87.56 128 THR A O 1
ATOM 1002 N N . HIS A 1 129 ? -20.804 12.064 7.195 1.00 90.94 129 HIS A N 1
ATOM 1003 C CA . HIS A 1 129 ? -20.719 11.961 8.652 1.00 90.94 129 HIS A CA 1
ATOM 1004 C C . HIS A 1 129 ? -19.364 11.367 9.051 1.00 90.94 129 HIS A C 1
ATOM 1006 O O . HIS A 1 129 ? -19.141 10.170 8.903 1.00 90.94 129 HIS A O 1
ATOM 1012 N N . ILE A 1 130 ? -18.449 12.19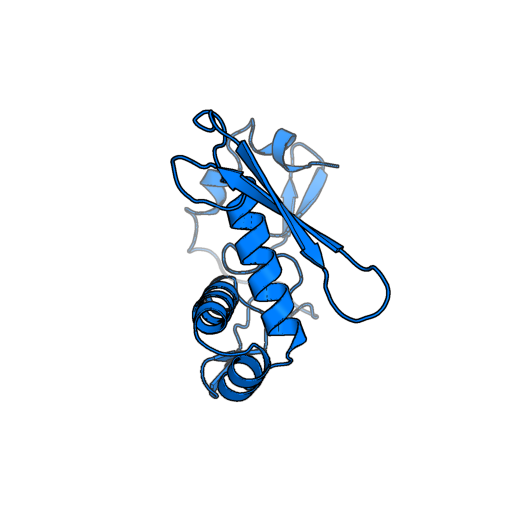6 9.553 1.00 92.12 130 ILE A N 1
ATOM 1013 C CA . ILE A 1 130 ? -17.077 11.776 9.874 1.00 92.12 130 ILE A CA 1
ATOM 1014 C C . ILE A 1 130 ? -16.951 11.488 11.373 1.00 92.12 130 ILE A C 1
ATOM 1016 O O . ILE A 1 130 ? -17.178 12.367 12.202 1.00 92.12 130 ILE A O 1
ATOM 1020 N N . GLY A 1 131 ? -16.556 10.262 11.708 1.00 92.44 131 GLY A N 1
ATOM 1021 C CA . GLY A 1 131 ? -16.048 9.883 13.021 1.00 92.44 131 GLY A CA 1
ATOM 1022 C C . GLY A 1 131 ? -14.534 10.089 13.091 1.00 92.44 131 GLY A C 1
ATOM 1023 O O . GLY A 1 131 ? -13.814 9.788 12.137 1.00 92.44 131 GLY A O 1
ATOM 1024 N N . ILE A 1 132 ? -14.058 10.601 14.226 1.00 94.94 132 ILE A N 1
ATOM 1025 C CA . ILE A 1 132 ? -12.636 10.740 14.551 1.00 94.94 132 ILE A CA 1
ATOM 1026 C C . ILE A 1 132 ? -12.414 10.076 15.912 1.00 94.94 132 ILE A C 1
ATOM 1028 O O . ILE A 1 132 ? -13.148 10.354 16.859 1.00 94.94 132 ILE A O 1
ATOM 1032 N N . ASP A 1 133 ? -11.416 9.204 15.991 1.00 93.00 133 ASP A N 1
ATOM 1033 C CA . ASP A 1 133 ? -11.026 8.438 17.178 1.00 93.00 133 ASP A CA 1
ATOM 1034 C C . ASP A 1 133 ? -9.498 8.504 17.363 1.00 93.00 133 ASP A C 1
ATOM 1036 O O . ASP A 1 133 ? -8.761 8.711 16.395 1.00 93.00 133 ASP A O 1
ATOM 1040 N N . GLU A 1 134 ? -8.998 8.347 18.590 1.00 94.19 134 GLU A N 1
ATOM 1041 C CA . GLU A 1 134 ? -7.570 8.469 18.909 1.00 94.19 134 GLU A CA 1
ATOM 1042 C C . GLU A 1 134 ? -7.052 7.268 19.711 1.00 94.19 134 GLU A C 1
ATOM 1044 O O . GLU A 1 134 ? -7.278 7.119 20.913 1.00 94.19 134 GLU A O 1
ATOM 1049 N N . ILE A 1 135 ? -6.270 6.420 19.041 1.00 90.56 135 ILE A N 1
ATOM 1050 C CA . ILE A 1 135 ? -5.750 5.180 19.616 1.00 90.56 135 ILE A CA 1
ATOM 1051 C C . ILE A 1 135 ? -4.316 5.403 20.110 1.00 90.56 135 ILE A C 1
ATOM 1053 O O . ILE A 1 135 ? -3.373 5.522 19.323 1.00 90.56 135 ILE A O 1
ATOM 1057 N N . SER A 1 136 ? -4.129 5.416 21.431 1.00 90.50 136 SER A N 1
ATOM 1058 C CA . SER A 1 136 ? -2.797 5.464 22.051 1.00 90.50 136 SER A CA 1
ATOM 1059 C C . SER A 1 136 ? -2.023 4.158 21.817 1.00 90.50 136 SER A C 1
ATOM 1061 O O . SER A 1 136 ? -2.517 3.061 22.088 1.00 90.50 136 SER A O 1
ATOM 1063 N N . ARG A 1 137 ? -0.792 4.258 21.302 1.00 87.69 137 ARG A N 1
ATOM 1064 C CA . ARG A 1 137 ? 0.018 3.129 20.829 1.00 87.69 137 ARG A CA 1
ATOM 1065 C C . ARG A 1 137 ? 1.379 3.079 21.527 1.00 87.69 137 ARG A C 1
ATOM 1067 O O . ARG A 1 137 ? 2.291 3.831 21.200 1.00 87.69 137 ARG A O 1
ATOM 1074 N N . LYS A 1 138 ? 1.561 2.055 22.372 1.00 83.88 138 LYS A N 1
ATOM 1075 C CA . LYS A 1 138 ? 2.697 1.871 23.305 1.00 83.88 138 LYS A CA 1
ATOM 1076 C C . LYS A 1 138 ? 2.727 2.922 24.426 1.00 83.88 138 LYS A C 1
ATOM 1078 O O . LYS A 1 138 ? 2.057 3.945 24.392 1.00 83.88 138 LYS A O 1
ATOM 1083 N N . ARG A 1 139 ? 3.549 2.651 25.442 1.00 78.31 139 ARG A N 1
ATOM 1084 C CA . ARG A 1 139 ? 3.870 3.598 26.517 1.00 78.31 139 ARG A CA 1
ATOM 1085 C C . ARG A 1 139 ? 4.767 4.707 25.946 1.00 78.31 139 ARG A C 1
ATOM 1087 O O . ARG A 1 139 ? 5.760 4.381 25.301 1.00 78.31 139 ARG A O 1
ATOM 1094 N N . GLY A 1 140 ? 4.426 5.975 26.191 1.00 82.06 140 GLY A N 1
ATOM 1095 C CA . GLY A 1 140 ? 5.185 7.134 25.690 1.00 82.06 140 GLY A CA 1
ATOM 1096 C C . GLY A 1 140 ? 4.447 8.058 24.711 1.00 82.06 140 GLY A C 1
ATOM 1097 O O . GLY A 1 140 ? 5.105 8.666 23.879 1.00 82.06 140 GLY A O 1
ATOM 1098 N N . HIS A 1 141 ? 3.115 8.175 24.804 1.00 81.19 141 HIS A N 1
ATOM 1099 C CA . HIS A 1 141 ? 2.324 9.224 24.129 1.00 81.19 141 HIS A CA 1
ATOM 1100 C C . HIS A 1 141 ? 2.469 9.292 22.593 1.00 81.19 141 HIS A C 1
ATOM 1102 O O . HIS A 1 141 ? 2.443 10.368 22.003 1.00 81.19 141 HIS A O 1
ATOM 1108 N N . VAL A 1 142 ? 2.590 8.135 21.933 1.00 86.62 142 VAL A N 1
ATOM 1109 C CA . VAL A 1 142 ? 2.444 8.032 20.474 1.00 86.62 142 VAL A CA 1
ATOM 1110 C C . VAL A 1 142 ? 0.998 7.663 20.172 1.00 86.62 142 VAL A C 1
ATOM 1112 O O . VAL A 1 142 ? 0.552 6.579 20.541 1.00 86.62 142 VAL A O 1
ATOM 1115 N N . TYR A 1 143 ? 0.273 8.547 19.497 1.00 87.81 143 TYR A N 1
ATOM 1116 C CA . TYR A 1 143 ? -1.140 8.366 19.171 1.00 87.81 143 TYR A CA 1
ATOM 1117 C C . TYR A 1 143 ? -1.335 8.071 17.680 1.00 87.81 143 TYR A C 1
ATOM 1119 O O . TYR A 1 143 ? -0.498 8.419 16.844 1.00 87.81 143 TYR A O 1
ATOM 1127 N N . VAL A 1 144 ? -2.433 7.394 17.352 1.00 91.06 144 VAL A N 1
ATOM 1128 C CA . VAL A 1 144 ? -2.875 7.129 15.981 1.00 91.06 144 VAL A CA 1
ATOM 1129 C C . VAL A 1 144 ? -4.309 7.622 15.854 1.00 91.06 144 VAL A C 1
ATOM 1131 O O . VAL A 1 144 ? -5.229 6.993 16.374 1.00 91.06 144 VAL A O 1
ATOM 1134 N N . THR A 1 145 ? -4.494 8.745 15.164 1.00 92.75 145 THR A N 1
ATOM 1135 C CA . THR A 1 145 ? -5.823 9.243 14.807 1.00 92.75 145 THR A CA 1
ATOM 1136 C C . THR A 1 145 ? -6.425 8.348 13.728 1.00 92.75 145 THR A C 1
ATOM 1138 O O . THR A 1 145 ? -5.834 8.157 12.664 1.00 92.75 145 THR A O 1
ATOM 1141 N N . ASN A 1 146 ? -7.599 7.797 14.006 1.00 91.94 146 ASN A N 1
ATOM 1142 C CA . ASN A 1 146 ? -8.417 7.041 13.073 1.00 91.94 146 ASN A CA 1
ATOM 1143 C C . ASN A 1 146 ? -9.564 7.943 12.600 1.00 91.94 146 ASN A C 1
ATOM 1145 O O . ASN A 1 146 ? -10.269 8.526 13.421 1.00 91.94 146 ASN A O 1
ATOM 1149 N N . VAL A 1 147 ? -9.755 8.057 11.288 1.00 92.44 147 VAL A N 1
ATOM 1150 C CA . VAL A 1 147 ? -10.837 8.841 10.680 1.00 92.44 147 VAL A CA 1
ATOM 1151 C C . VAL A 1 147 ? -11.666 7.898 9.821 1.00 92.44 147 VAL A C 1
ATOM 1153 O O . VAL A 1 147 ? -11.111 7.140 9.028 1.00 92.44 147 VAL A O 1
ATOM 1156 N N . TYR A 1 148 ? -12.986 7.906 9.978 1.00 92.12 148 TYR A N 1
ATOM 1157 C CA . TYR A 1 148 ? -13.882 6.981 9.282 1.00 92.12 148 TYR A CA 1
ATOM 1158 C C . TYR A 1 148 ? -15.235 7.626 8.978 1.00 92.12 148 TYR A C 1
ATOM 1160 O O . TYR A 1 148 ? -15.705 8.488 9.714 1.00 92.12 148 TYR A O 1
ATOM 1168 N N . ASP A 1 149 ? -15.884 7.199 7.897 1.00 91.31 149 ASP A N 1
ATOM 1169 C CA . ASP A 1 149 ? -17.285 7.542 7.650 1.00 91.31 149 ASP A CA 1
ATOM 1170 C C . ASP A 1 149 ? -18.193 6.691 8.548 1.00 91.31 149 ASP A C 1
ATOM 1172 O O . ASP A 1 149 ? -18.109 5.460 8.556 1.00 91.31 149 ASP A O 1
ATOM 1176 N N . LEU A 1 150 ? -19.071 7.346 9.303 1.00 87.81 150 LEU A N 1
ATOM 1177 C CA . LEU A 1 150 ? -20.023 6.714 10.216 1.00 87.81 150 LEU A CA 1
ATOM 1178 C C . LEU A 1 150 ? -21.109 5.922 9.471 1.00 87.81 150 LEU A C 1
ATOM 1180 O O . LEU A 1 150 ? -21.611 4.934 10.012 1.00 87.81 150 LEU A O 1
ATOM 1184 N N . ASN A 1 151 ? -21.437 6.316 8.235 1.00 88.62 151 ASN A N 1
ATOM 1185 C CA . ASN A 1 151 ? -22.500 5.690 7.447 1.00 88.62 151 ASN A CA 1
ATOM 1186 C C . ASN A 1 151 ? -22.023 4.402 6.755 1.00 88.62 151 ASN A C 1
ATOM 1188 O O . ASN A 1 151 ? -22.583 3.332 6.997 1.00 88.62 151 ASN A O 1
ATOM 1192 N N . SER A 1 152 ? -20.961 4.467 5.944 1.00 83.75 152 SER A N 1
ATOM 1193 C CA . SER A 1 152 ? -20.374 3.279 5.295 1.00 83.75 152 SER A CA 1
ATOM 1194 C C . SER A 1 152 ? -19.495 2.429 6.219 1.00 83.75 152 SER A C 1
ATOM 1196 O O . SER A 1 152 ? -19.161 1.297 5.869 1.00 83.75 152 SER A O 1
ATOM 1198 N N . ARG A 1 153 ? -19.114 2.948 7.398 1.00 83.31 153 ARG A N 1
ATOM 1199 C CA . ARG A 1 153 ? -18.158 2.330 8.343 1.00 83.31 153 ARG A CA 1
ATOM 1200 C C . ARG A 1 153 ? -16.769 2.088 7.736 1.00 83.31 153 ARG A C 1
ATOM 1202 O O . ARG A 1 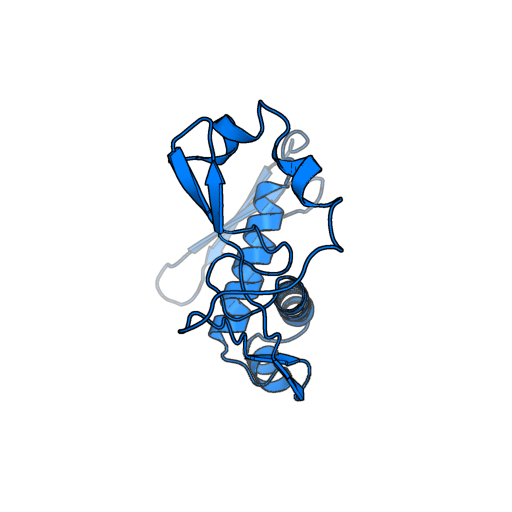153 ? -16.021 1.230 8.205 1.00 83.31 153 ARG A O 1
ATOM 1209 N N . HIS A 1 154 ? -16.410 2.840 6.697 1.00 83.62 154 HIS A N 1
ATOM 1210 C CA . HIS A 1 154 ? -15.104 2.766 6.050 1.00 83.62 154 HIS A CA 1
ATOM 1211 C C . HIS A 1 154 ? -14.134 3.812 6.623 1.00 83.62 154 HIS A C 1
ATOM 1213 O O . HIS A 1 154 ? -14.408 5.010 6.585 1.00 83.62 154 HIS A O 1
ATOM 1219 N N . LEU A 1 155 ? -12.963 3.355 7.079 1.00 86.12 155 LEU A N 1
ATOM 1220 C CA . LEU A 1 155 ? -11.798 4.190 7.412 1.00 86.12 155 LEU A CA 1
ATOM 1221 C C . LEU A 1 155 ? -11.379 5.009 6.180 1.00 86.12 155 LEU A C 1
ATOM 1223 O O . LEU A 1 155 ? -11.317 4.435 5.088 1.00 86.12 155 LEU A O 1
ATOM 1227 N N . LEU A 1 156 ? -11.170 6.323 6.328 1.00 83.81 156 LEU A N 1
ATOM 1228 C CA . LEU A 1 156 ? -10.941 7.306 5.250 1.00 83.81 156 LEU A CA 1
ATOM 1229 C C . LEU A 1 156 ? -9.480 7.369 4.767 1.00 83.81 156 LEU A C 1
ATOM 1231 O O . LEU A 1 156 ? -8.570 7.382 5.616 1.00 83.81 156 LEU A O 1
#